Protein AF-A0A966LZ45-F1 (afdb_monomer)

Radius of gyration: 41.0 Å; Cα contacts (8 Å, |Δi|>4): 107; chains: 1; bounding box: 123×35×70 Å

pLDDT: mean 78.93, std 15.0, range [46.25, 96.81]

Solvent-accessible surface area (backbone atoms only — not comparable to full-atom values): 9673 Å² total; per-residue (Å²): 137,83,85,81,77,86,76,71,95,85,69,81,88,76,82,82,84,75,78,81,87,71,81,76,78,74,78,76,78,77,69,86,44,72,68,60,53,51,54,51,51,53,54,49,53,57,52,49,54,55,48,66,59,48,52,63,51,52,55,49,54,53,43,53,50,49,52,52,52,50,52,51,51,51,51,52,29,50,50,50,43,16,65,77,42,84,71,52,64,75,35,98,60,48,33,50,28,24,51,50,48,37,42,76,71,66,56,43,58,68,86,74,53,45,31,82,89,77,73,41,54,53,48,74,40,56,46,97,49,50,64,61,38,107,90,47,73,64,84,81,54,92,56,54,41,80,36,50,88,81,59,79,88,133

Foldseek 3Di:
DDPDDDDDPDDDDDDDDDDDPPPPPPPPPVDPDPVVVVVVCVVVVVVVVVCVVVVVVVVVVVLVVLLVVLVVLVVVLQVVCCVVPVNDQAAPVAQVRSVVSSPVVVSDPQQVRARPVPNGGAAEDEDADDCDDPVGGDDDDRRHDYGHPPDDDD

Structure (mmCIF, N/CA/C/O backbone):
data_AF-A0A966LZ45-F1
#
_entry.id   AF-A0A966LZ45-F1
#
loop_
_atom_site.group_PDB
_atom_site.id
_atom_site.type_symbol
_atom_site.label_atom_id
_atom_site.label_alt_id
_atom_site.label_comp_id
_atom_site.label_asym_id
_atom_site.label_entity_id
_atom_site.label_seq_id
_atom_site.pdbx_PDB_ins_code
_atom_site.Cartn_x
_atom_site.Cartn_y
_atom_site.Cartn_z
_atom_site.occupancy
_atom_site.B_iso_or_equiv
_atom_site.auth_seq_id
_atom_site.auth_comp_id
_atom_site.auth_asym_id
_atom_site.auth_atom_id
_atom_site.pdbx_PDB_model_num
ATOM 1 N N . MET A 1 1 ? -86.618 -15.787 23.132 1.00 46.88 1 MET A N 1
ATOM 2 C CA . MET A 1 1 ? -87.251 -17.037 23.599 1.00 46.88 1 MET A CA 1
ATOM 3 C C . MET A 1 1 ? -86.966 -17.172 25.087 1.00 46.88 1 MET A C 1
ATOM 5 O O . MET A 1 1 ? -85.912 -17.654 25.471 1.00 46.88 1 MET A O 1
ATOM 9 N N . ILE A 1 2 ? -87.841 -16.603 25.916 1.00 47.44 2 ILE A N 1
ATOM 10 C CA . ILE A 1 2 ? -87.742 -16.681 27.377 1.00 47.44 2 ILE A CA 1
ATOM 11 C C . ILE A 1 2 ? -88.393 -18.009 27.759 1.00 47.44 2 ILE A C 1
ATOM 13 O O . ILE A 1 2 ? -89.594 -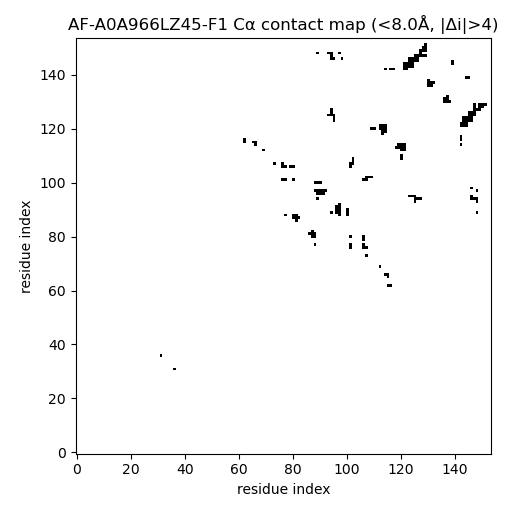18.182 27.570 1.00 47.44 2 ILE A O 1
ATOM 17 N N . LEU A 1 3 ? -87.590 -18.972 28.208 1.00 46.25 3 LEU A N 1
ATOM 18 C CA . LEU A 1 3 ? -88.094 -20.248 28.711 1.00 46.25 3 LEU A CA 1
ATOM 19 C C . LEU A 1 3 ? -88.717 -20.014 30.092 1.00 46.25 3 LEU A C 1
ATOM 21 O O . LEU A 1 3 ? -88.024 -20.034 31.107 1.00 46.25 3 LEU A O 1
ATOM 25 N N . LEU A 1 4 ? -90.028 -19.777 30.128 1.00 46.88 4 LEU A N 1
ATOM 26 C CA . LEU A 1 4 ? -90.808 -19.836 31.362 1.00 46.88 4 LEU A CA 1
ATOM 27 C C . LEU A 1 4 ? -91.062 -21.307 31.698 1.00 46.88 4 LEU A C 1
ATOM 29 O O . LEU A 1 4 ? -91.920 -21.958 31.107 1.00 46.88 4 LEU A O 1
ATOM 33 N N . LYS A 1 5 ? -90.289 -21.841 32.644 1.00 53.47 5 LYS A N 1
ATOM 34 C CA . LYS A 1 5 ? -90.571 -23.140 33.257 1.00 53.47 5 LYS A CA 1
ATOM 35 C C . LYS A 1 5 ? -91.573 -22.903 34.392 1.00 53.47 5 LYS A C 1
ATOM 37 O O . LYS A 1 5 ? -91.244 -22.234 35.368 1.00 53.47 5 LYS A O 1
ATOM 42 N N . VAL A 1 6 ? -92.800 -23.401 34.235 1.00 55.41 6 VAL A N 1
ATOM 43 C CA . VAL A 1 6 ? -93.862 -23.329 35.254 1.00 55.41 6 VAL A CA 1
ATOM 44 C C . VAL A 1 6 ? -93.475 -24.237 36.427 1.00 55.41 6 VAL A C 1
ATOM 46 O O . VAL A 1 6 ? -93.267 -25.434 36.238 1.00 55.41 6 VAL A O 1
ATOM 49 N N . GLY A 1 7 ? -93.316 -23.655 37.61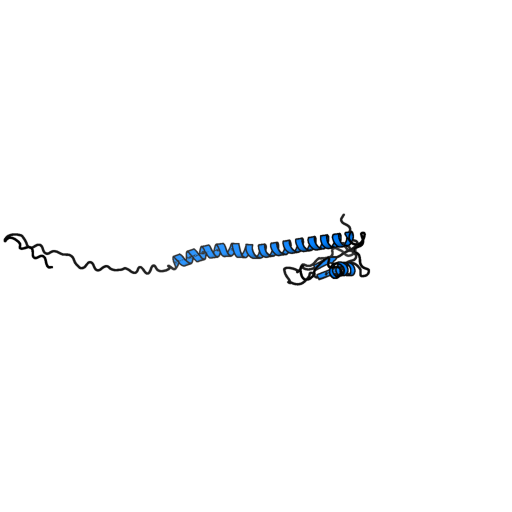9 1.00 50.12 7 GLY A N 1
ATOM 50 C CA . GLY A 1 7 ? -92.950 -24.358 38.852 1.00 50.12 7 GLY A CA 1
ATOM 51 C C . GLY A 1 7 ? -94.173 -24.775 39.672 1.00 50.12 7 GLY A C 1
ATOM 52 O O . GLY A 1 7 ? -95.126 -24.009 39.802 1.00 50.12 7 GLY A O 1
ATOM 53 N N . ALA A 1 8 ? -94.134 -25.990 40.221 1.00 57.38 8 ALA A N 1
ATOM 54 C CA . ALA A 1 8 ? -95.142 -26.538 41.126 1.00 57.38 8 ALA A CA 1
ATOM 55 C C . ALA A 1 8 ? -95.237 -25.742 42.452 1.00 57.38 8 ALA A C 1
ATOM 57 O O . ALA A 1 8 ? -94.218 -25.236 42.935 1.00 57.38 8 ALA A O 1
ATOM 58 N N . PRO A 1 9 ? -96.432 -25.649 43.068 1.00 55.88 9 PRO A N 1
ATOM 59 C CA . PRO A 1 9 ? -96.636 -24.910 44.312 1.00 55.88 9 PRO A CA 1
ATOM 60 C C . PRO A 1 9 ? -95.969 -25.636 45.490 1.00 55.88 9 PRO A C 1
ATOM 62 O O . PRO A 1 9 ? -96.392 -26.723 45.874 1.00 55.88 9 PRO A O 1
ATOM 65 N N . GLY A 1 10 ? -94.913 -25.036 46.053 1.00 59.72 10 GLY A N 1
ATOM 66 C CA . GLY A 1 10 ? -94.237 -25.527 47.264 1.00 59.72 10 GLY A CA 1
ATOM 67 C C . GLY A 1 10 ? -92.703 -25.545 47.229 1.00 59.72 10 GLY A C 1
ATOM 68 O O . GLY A 1 10 ? -92.088 -25.845 48.248 1.00 59.72 10 GLY A O 1
ATOM 69 N N . ALA A 1 11 ? -92.059 -25.212 46.107 1.00 52.03 11 ALA A N 1
ATOM 70 C CA . ALA A 1 11 ? -90.598 -25.154 46.033 1.00 52.03 11 ALA A CA 1
ATOM 71 C C . ALA A 1 11 ? -90.070 -23.739 46.329 1.00 52.03 11 ALA A C 1
ATOM 73 O O . ALA A 1 11 ? -90.487 -22.761 45.708 1.00 52.03 11 ALA A O 1
ATOM 74 N N . LEU A 1 12 ? -89.145 -23.655 47.288 1.00 47.66 12 LEU A N 1
ATOM 75 C CA . LEU A 1 12 ? -88.439 -22.448 47.716 1.00 47.66 12 LEU A CA 1
ATOM 76 C C . LEU A 1 12 ? -87.898 -21.653 46.515 1.00 47.66 12 LEU A C 1
ATOM 78 O O . LEU A 1 12 ? -87.205 -22.188 45.651 1.00 47.66 12 LEU A O 1
ATOM 82 N N . THR A 1 13 ? -88.194 -20.355 46.490 1.00 56.19 13 THR A N 1
ATOM 83 C CA . THR A 1 13 ? -87.654 -19.384 45.534 1.00 56.19 13 THR A CA 1
ATOM 84 C C . THR A 1 13 ? -86.125 -19.354 45.603 1.00 56.19 13 THR A C 1
ATOM 86 O O . THR A 1 13 ? -85.563 -18.799 46.547 1.00 56.19 13 THR A O 1
ATOM 89 N N . GLN A 1 14 ? -85.435 -19.906 44.601 1.00 58.53 14 GLN A N 1
ATOM 90 C CA . GLN A 1 14 ? -84.004 -19.661 44.411 1.00 58.53 14 GLN A CA 1
ATOM 91 C C . GLN A 1 14 ? -83.802 -18.423 43.535 1.00 58.53 14 GLN A C 1
ATOM 93 O O . GLN A 1 14 ? -84.020 -18.443 42.324 1.00 58.53 14 GLN A O 1
ATOM 98 N N . VAL A 1 15 ? -83.369 -17.335 44.172 1.00 61.00 15 VAL A N 1
ATOM 99 C CA . VAL A 1 15 ? -82.787 -16.168 43.503 1.00 61.00 15 VAL A CA 1
ATOM 100 C C . VAL A 1 15 ? -81.489 -16.632 42.842 1.00 61.00 15 VAL A C 1
ATOM 102 O O . VAL A 1 15 ? -80.570 -17.045 43.541 1.00 61.00 15 VAL A O 1
ATOM 105 N N . LEU A 1 16 ? -81.407 -16.597 41.512 1.00 56.53 16 LEU A N 1
ATOM 106 C CA . LEU A 1 16 ? -80.163 -16.883 40.794 1.00 56.53 16 LEU A CA 1
ATOM 107 C C . LEU A 1 16 ? -79.271 -15.632 40.821 1.00 56.53 16 LEU A C 1
ATOM 109 O O . LEU A 1 16 ? -79.649 -14.623 40.220 1.00 56.53 16 LEU A O 1
ATOM 113 N N . PRO A 1 17 ? -78.086 -15.654 41.459 1.00 66.62 17 PRO A N 1
ATOM 114 C CA . PRO A 1 17 ? -77.116 -14.596 41.291 1.00 66.62 17 PRO A CA 1
ATOM 115 C C . PRO A 1 17 ? -76.191 -14.985 40.140 1.00 66.62 17 PRO A C 1
ATOM 117 O O . PRO A 1 17 ? -75.512 -15.998 40.211 1.00 66.62 17 PRO A O 1
ATOM 120 N N . THR A 1 18 ? -76.079 -14.150 39.118 1.00 60.00 18 THR A N 1
ATOM 121 C CA . THR A 1 18 ? -74.777 -13.934 38.477 1.00 60.00 18 THR A CA 1
ATOM 122 C C . THR A 1 18 ? -74.779 -12.535 37.905 1.00 60.00 18 THR A C 1
ATOM 124 O O . THR A 1 18 ? -75.275 -12.272 36.809 1.00 60.00 18 THR A O 1
ATOM 127 N N . SER A 1 19 ? -74.233 -11.641 38.720 1.00 61.12 19 SER A N 1
ATOM 128 C CA . SER A 1 19 ? -73.606 -10.400 38.307 1.00 61.12 19 SER A CA 1
ATOM 129 C C . SER A 1 19 ? -72.883 -10.551 36.963 1.00 61.12 19 SER A C 1
ATOM 131 O O . SER A 1 19 ? -72.275 -11.571 36.639 1.00 61.12 19 SER A O 1
ATOM 133 N N . GLN A 1 20 ? -73.001 -9.497 36.168 1.00 61.41 20 GLN A N 1
ATOM 134 C CA . GLN A 1 20 ? -72.494 -9.352 34.814 1.00 61.41 20 GLN A CA 1
ATOM 135 C C . GLN A 1 20 ? -71.056 -9.879 34.668 1.00 61.41 20 GLN A C 1
ATOM 137 O O . GLN A 1 20 ? -70.122 -9.328 35.252 1.00 61.41 20 GLN A O 1
ATOM 142 N N . ARG A 1 21 ? -70.851 -10.888 33.811 1.00 62.91 21 ARG A N 1
ATOM 143 C CA . ARG A 1 21 ? -69.529 -11.170 33.232 1.00 62.91 21 ARG A CA 1
ATOM 144 C C . ARG A 1 21 ? -69.168 -10.034 32.274 1.00 62.91 21 ARG A C 1
ATOM 146 O O . ARG A 1 21 ? -69.323 -10.144 31.061 1.00 62.91 21 ARG A O 1
ATOM 153 N N . ARG A 1 22 ? -68.717 -8.911 32.827 1.00 64.44 22 ARG A N 1
ATOM 154 C CA . ARG A 1 22 ? -68.082 -7.841 32.062 1.00 64.44 22 ARG A CA 1
ATOM 155 C C . ARG A 1 22 ? -66.648 -8.278 31.796 1.00 64.44 22 ARG A C 1
ATOM 157 O O . ARG A 1 22 ? -65.818 -8.269 32.699 1.00 64.44 22 ARG A O 1
ATOM 164 N N . TRP A 1 23 ? -66.389 -8.718 30.567 1.00 51.91 23 TRP A N 1
ATOM 165 C CA . TRP A 1 23 ? -65.050 -9.018 30.074 1.00 51.91 23 TRP A CA 1
ATOM 166 C C . TRP A 1 23 ? -64.218 -7.741 30.140 1.00 51.91 23 TRP A C 1
ATOM 168 O O . TRP A 1 23 ? -64.301 -6.874 29.272 1.00 51.91 23 TRP A O 1
ATOM 178 N N . TYR A 1 24 ? -63.453 -7.591 31.216 1.00 58.81 24 TYR A N 1
ATOM 179 C CA . TYR A 1 24 ? -62.403 -6.597 31.266 1.00 58.81 24 TYR A CA 1
ATOM 180 C C . TYR A 1 24 ? -61.314 -7.093 30.317 1.00 58.81 24 TYR A C 1
ATOM 182 O O . TYR A 1 24 ? -60.522 -7.965 30.668 1.00 58.81 24 TYR A O 1
ATOM 190 N N . SER A 1 25 ? -61.310 -6.585 29.085 1.00 65.12 25 SER A N 1
ATOM 191 C CA . SER A 1 25 ? -60.100 -6.599 28.272 1.00 65.12 25 SER A CA 1
ATOM 192 C C . SER A 1 25 ? -59.105 -5.705 29.000 1.00 65.12 25 SER A C 1
ATOM 194 O O . SER A 1 25 ? -59.085 -4.494 28.780 1.00 65.12 25 SER A O 1
ATOM 196 N N . SER A 1 26 ? -58.328 -6.273 29.928 1.00 63.66 26 SER A N 1
ATOM 197 C CA . SER A 1 26 ? -57.139 -5.598 30.421 1.00 63.66 26 SER A CA 1
ATOM 198 C C . SER A 1 26 ? -56.213 -5.494 29.226 1.00 63.66 26 SER A C 1
ATOM 200 O O . SER A 1 26 ? -55.531 -6.443 28.856 1.00 63.66 26 SER A O 1
ATOM 202 N N . SER A 1 27 ? -56.217 -4.344 28.575 1.00 65.38 27 SER A N 1
ATOM 203 C CA . SER A 1 27 ? -55.096 -3.951 27.747 1.00 65.38 27 SER A CA 1
ATOM 204 C C . SER A 1 27 ? -53.921 -3.832 28.714 1.00 65.38 27 SER A C 1
ATOM 206 O O . SER A 1 27 ? -53.741 -2.786 29.333 1.00 65.38 27 SER A O 1
ATOM 208 N N . GLN A 1 28 ? -53.182 -4.923 28.953 1.00 64.81 28 GLN A N 1
ATOM 209 C CA . GLN A 1 28 ? -51.889 -4.841 29.617 1.00 64.81 28 GLN A CA 1
ATOM 210 C C . GLN A 1 28 ? -51.008 -3.984 28.709 1.00 64.81 28 GLN A C 1
ATOM 212 O O . GLN A 1 28 ? -50.348 -4.488 27.802 1.00 64.81 28 GLN A O 1
ATOM 217 N N . SER A 1 29 ? -50.981 -2.680 28.958 1.00 66.38 29 SER A N 1
ATOM 218 C CA . SER A 1 29 ? -49.849 -1.836 28.615 1.00 66.38 29 SER A CA 1
ATOM 219 C C . SER A 1 29 ? -48.681 -2.333 29.464 1.00 66.38 29 SER A C 1
ATOM 221 O O . SER A 1 29 ? -48.404 -1.834 30.552 1.00 66.38 29 SER A O 1
ATOM 223 N N . LYS A 1 30 ? -48.050 -3.413 28.987 1.00 69.00 30 LYS A N 1
ATOM 224 C CA . LYS A 1 30 ? -46.785 -3.924 29.504 1.00 69.00 30 LYS A CA 1
ATOM 225 C C . LYS A 1 30 ? -45.754 -2.835 29.238 1.00 69.00 30 LYS A C 1
ATOM 227 O O . LYS A 1 30 ? -45.299 -2.659 28.113 1.00 69.00 30 LYS A O 1
ATOM 232 N N . GLY A 1 31 ? -45.518 -2.022 30.260 1.00 68.38 31 GLY A N 1
ATOM 233 C CA . GLY A 1 31 ? -44.580 -0.918 30.207 1.00 68.38 31 GLY A CA 1
ATOM 234 C C . GLY A 1 31 ? -43.158 -1.443 30.078 1.00 68.38 31 GLY A C 1
ATOM 235 O O . GLY A 1 31 ? -42.750 -2.317 30.836 1.00 68.38 31 GLY A O 1
ATOM 236 N N . PHE A 1 32 ? -42.435 -0.861 29.127 1.00 75.25 32 PHE A N 1
ATOM 237 C CA . PHE A 1 32 ? -40.984 -0.883 28.994 1.00 75.25 32 PHE A CA 1
ATOM 238 C C . PHE A 1 32 ? -40.393 -0.378 30.320 1.00 75.25 32 PHE A C 1
ATOM 240 O O . PHE A 1 32 ? -40.391 0.825 30.593 1.00 75.25 32 PHE A O 1
ATOM 247 N N . THR A 1 33 ? -40.032 -1.283 31.227 1.00 89.62 33 THR A N 1
ATOM 248 C CA . THR A 1 33 ? -39.608 -0.858 32.567 1.00 89.62 33 THR A CA 1
ATOM 249 C C . THR A 1 33 ? -38.205 -0.261 32.515 1.00 89.62 33 THR A C 1
ATOM 251 O O . THR A 1 33 ? -37.345 -0.718 31.772 1.00 89.62 33 THR A O 1
ATOM 254 N N . ILE A 1 34 ? -37.934 0.756 33.335 1.00 90.06 34 ILE A N 1
ATOM 255 C CA . ILE A 1 34 ? -36.603 1.389 33.402 1.00 90.06 34 ILE A CA 1
ATOM 256 C C . ILE A 1 34 ? -35.523 0.349 33.736 1.00 90.06 34 ILE A C 1
ATOM 258 O O . ILE A 1 34 ? -34.439 0.387 33.165 1.00 90.06 34 ILE A O 1
ATOM 262 N N . ILE A 1 35 ? -35.835 -0.625 34.597 1.00 90.94 35 ILE A N 1
ATOM 263 C CA . ILE A 1 35 ? -34.924 -1.732 34.915 1.00 90.94 35 ILE A CA 1
ATOM 264 C C . ILE A 1 35 ? -34.613 -2.615 33.694 1.00 90.94 35 ILE A C 1
ATOM 266 O O . ILE A 1 35 ? -33.474 -3.043 33.526 1.00 90.94 35 ILE A O 1
ATOM 270 N N . GLU A 1 36 ? -35.588 -2.833 32.811 1.00 91.25 36 GLU A N 1
ATOM 271 C CA . GLU A 1 36 ? -35.420 -3.584 31.564 1.00 91.25 36 GLU A CA 1
ATOM 272 C C . GLU A 1 36 ? -34.485 -2.840 30.603 1.00 91.25 36 GLU A C 1
ATOM 274 O O . GLU A 1 36 ? -33.558 -3.433 30.057 1.00 91.25 36 GLU A O 1
ATOM 279 N N . VAL A 1 37 ? -34.628 -1.516 30.490 1.00 93.06 37 VAL A N 1
ATOM 280 C CA . VAL A 1 37 ? -33.731 -0.689 29.665 1.00 93.06 37 VAL A CA 1
ATOM 281 C C . VAL A 1 37 ? -32.316 -0.628 30.240 1.00 93.06 37 VAL A C 1
ATOM 283 O O . VAL A 1 37 ? -31.344 -0.731 29.494 1.00 93.06 37 VAL A O 1
ATOM 286 N N . VAL A 1 38 ? -32.171 -0.497 31.561 1.00 94.25 38 VAL A N 1
ATOM 287 C CA . VAL A 1 38 ? -30.856 -0.403 32.215 1.00 94.25 38 VAL A CA 1
ATOM 288 C C . VAL A 1 38 ? -30.055 -1.697 32.047 1.00 94.25 38 VAL A C 1
ATOM 290 O O . VAL A 1 38 ? -28.857 -1.633 31.779 1.00 94.25 38 VAL A O 1
ATOM 293 N N . LEU A 1 39 ? -30.700 -2.865 32.124 1.00 93.62 39 LEU A N 1
ATOM 294 C CA . LEU A 1 39 ? -30.033 -4.147 31.871 1.00 93.62 39 LEU A CA 1
ATOM 295 C C . LEU A 1 39 ? -29.554 -4.278 30.419 1.00 93.62 39 LEU A C 1
ATOM 297 O O . LEU A 1 39 ? -28.439 -4.743 30.179 1.00 93.62 39 LEU A O 1
ATOM 301 N N . VAL A 1 40 ? -30.354 -3.822 29.451 1.00 94.44 40 VAL A N 1
ATOM 302 C CA . VAL A 1 40 ? -29.967 -3.837 28.032 1.00 94.44 40 VAL A CA 1
ATOM 303 C C . VAL A 1 40 ? -28.786 -2.903 27.783 1.00 94.44 40 VAL A C 1
ATOM 305 O O . VAL A 1 40 ? -27.824 -3.296 27.127 1.00 94.44 40 VAL A O 1
ATOM 308 N N . LEU A 1 41 ? -28.814 -1.695 28.347 1.00 95.12 41 LEU A N 1
ATOM 309 C CA . LEU A 1 41 ? -27.718 -0.737 28.208 1.00 95.12 41 LEU A CA 1
ATOM 310 C C . LEU A 1 41 ? -26.434 -1.216 28.895 1.00 95.12 41 LEU A C 1
ATOM 312 O O . LEU A 1 41 ? -25.349 -0.967 28.373 1.00 95.12 41 LEU A O 1
ATOM 316 N N . ALA A 1 42 ? -26.536 -1.947 30.008 1.00 95.19 42 ALA A N 1
ATOM 317 C CA . ALA A 1 42 ? -25.375 -2.520 30.685 1.00 95.19 42 ALA A CA 1
ATOM 318 C C . ALA A 1 42 ? -24.647 -3.553 29.806 1.00 95.19 42 ALA A C 1
ATOM 320 O O . ALA A 1 42 ? -23.429 -3.474 29.634 1.00 95.19 42 ALA A O 1
ATOM 321 N N . ILE A 1 43 ? -25.384 -4.490 29.199 1.00 96.56 43 ILE A N 1
ATOM 322 C CA . ILE A 1 43 ? -24.796 -5.510 28.314 1.00 96.56 43 ILE A CA 1
ATOM 323 C C . ILE A 1 43 ? -24.344 -4.881 26.989 1.00 96.56 43 ILE A C 1
ATOM 325 O O . ILE A 1 43 ? -23.249 -5.179 26.508 1.00 96.56 43 ILE A O 1
ATOM 329 N N . ALA A 1 44 ? -25.138 -3.971 26.418 1.00 96.81 44 ALA A N 1
ATOM 330 C CA . ALA A 1 44 ? -24.773 -3.255 25.198 1.00 96.81 44 ALA A CA 1
ATOM 331 C C . ALA A 1 44 ? -23.489 -2.431 25.388 1.00 96.81 44 ALA A C 1
ATOM 333 O O . ALA A 1 44 ? -22.605 -2.482 24.538 1.00 96.81 44 ALA A O 1
ATOM 334 N N . GLY A 1 45 ? -23.336 -1.743 26.525 1.00 95.69 45 GLY A N 1
ATOM 335 C CA . GLY A 1 45 ? -22.123 -0.995 26.863 1.00 95.69 45 GLY A CA 1
ATOM 336 C C . GLY A 1 45 ? -20.874 -1.876 26.941 1.00 95.69 45 GLY A C 1
ATOM 337 O O . GLY A 1 45 ? -19.822 -1.497 26.426 1.00 95.69 45 GLY A O 1
ATOM 338 N N . LEU A 1 46 ? -20.997 -3.082 27.508 1.00 94.88 46 LEU A N 1
ATOM 339 C CA . LEU A 1 46 ? -19.893 -4.044 27.573 1.00 94.88 46 LEU A CA 1
ATOM 340 C C . LEU A 1 46 ? -19.477 -4.543 26.178 1.00 94.88 46 LEU A C 1
ATOM 342 O O . LEU A 1 46 ? -18.286 -4.623 25.878 1.00 94.88 46 LEU A O 1
ATOM 346 N N . ILE A 1 47 ? -20.446 -4.846 25.309 1.00 96.19 47 ILE A N 1
ATOM 347 C CA . ILE A 1 47 ? -20.179 -5.299 23.935 1.00 96.19 47 ILE A CA 1
ATOM 348 C C . ILE A 1 47 ? -19.570 -4.167 23.100 1.00 96.19 47 ILE A C 1
ATOM 350 O O . ILE A 1 47 ? -18.592 -4.389 22.382 1.00 96.19 47 ILE A O 1
ATOM 354 N N . PHE A 1 48 ? -20.098 -2.944 23.214 1.00 95.56 48 PHE A N 1
ATOM 355 C CA . PHE A 1 48 ? -19.568 -1.788 22.494 1.00 95.56 48 PHE A CA 1
ATOM 356 C C . PHE A 1 48 ? -18.097 -1.521 22.826 1.00 95.56 48 PHE A C 1
ATOM 358 O O . PHE A 1 48 ? -17.334 -1.190 21.919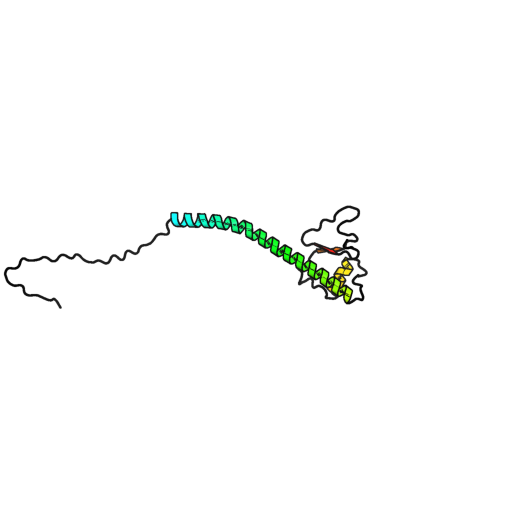 1.00 95.56 48 PHE A O 1
ATOM 365 N N . LEU A 1 49 ? -17.663 -1.748 24.072 1.00 92.50 49 LEU A N 1
ATOM 366 C CA . LEU A 1 49 ? -16.251 -1.633 24.451 1.00 92.50 49 LEU A CA 1
ATOM 367 C C . LEU A 1 49 ? -15.362 -2.574 23.626 1.00 92.50 49 LEU A C 1
ATOM 369 O O . LEU A 1 49 ? -14.366 -2.133 23.053 1.00 92.50 49 LEU A O 1
ATOM 373 N N . MET A 1 50 ? -15.721 -3.856 23.522 1.00 93.56 50 MET A N 1
ATOM 374 C CA . MET A 1 50 ? -14.925 -4.826 22.757 1.00 93.56 50 MET A CA 1
ATOM 375 C C . MET A 1 50 ? -14.901 -4.495 21.261 1.00 93.56 50 MET A C 1
ATOM 377 O O . MET A 1 50 ? -13.848 -4.559 20.624 1.00 93.56 50 MET A O 1
ATOM 381 N N . VAL A 1 51 ? -16.045 -4.098 20.702 1.00 94.44 51 VAL A N 1
ATOM 382 C CA . VAL A 1 51 ? -16.176 -3.757 19.279 1.00 94.44 51 VAL A CA 1
ATOM 383 C C . VAL A 1 51 ? -15.343 -2.523 18.924 1.00 94.44 51 VAL A C 1
ATOM 385 O O . VAL A 1 51 ? -14.627 -2.541 17.923 1.00 94.44 51 VAL A O 1
ATOM 388 N N . PHE A 1 52 ? -15.361 -1.475 19.750 1.00 91.50 52 PHE A N 1
ATOM 389 C CA . PHE A 1 52 ? -14.588 -0.260 19.477 1.00 91.50 52 PHE A CA 1
ATOM 390 C C . PHE A 1 52 ? -13.075 -0.452 19.568 1.00 91.50 52 PHE A C 1
ATOM 392 O O . PHE A 1 52 ? -12.342 0.287 18.917 1.00 91.50 52 PHE A O 1
ATOM 399 N N . ILE A 1 53 ? -12.594 -1.450 20.310 1.00 91.06 53 ILE A N 1
ATOM 400 C CA . ILE A 1 53 ? -11.171 -1.812 20.318 1.00 91.06 53 ILE A CA 1
ATOM 401 C C . ILE A 1 53 ? -10.826 -2.663 19.086 1.00 91.06 53 ILE A C 1
ATOM 403 O O . ILE A 1 53 ? -9.803 -2.438 18.437 1.00 91.06 53 ILE A O 1
ATOM 407 N N . ALA A 1 54 ? -11.683 -3.624 18.734 1.00 88.75 54 ALA A N 1
ATOM 408 C CA . ALA A 1 54 ? -11.406 -4.593 17.675 1.00 88.75 54 ALA A CA 1
ATOM 409 C C . ALA A 1 54 ? -11.527 -4.016 16.251 1.00 88.75 54 ALA A C 1
ATOM 411 O O . ALA A 1 54 ? -10.681 -4.296 15.399 1.00 88.75 54 ALA A O 1
ATOM 412 N N . LEU A 1 55 ? -12.544 -3.192 15.973 1.00 89.06 55 LEU A N 1
ATOM 413 C CA . LEU A 1 55 ? -12.776 -2.623 14.638 1.00 89.06 55 LEU A CA 1
ATOM 414 C C . LEU A 1 55 ? -11.607 -1.781 14.089 1.00 89.06 55 LEU A C 1
ATOM 416 O O . LEU A 1 55 ? -11.191 -2.036 12.955 1.00 89.06 55 LEU A O 1
ATOM 420 N N . PRO A 1 56 ? -11.027 -0.811 14.827 1.00 86.94 56 PRO A N 1
ATOM 421 C CA . PRO A 1 56 ? -9.912 -0.025 14.300 1.00 86.94 56 PRO A CA 1
ATOM 422 C C . PRO A 1 56 ? -8.657 -0.877 14.070 1.00 86.94 56 PRO A C 1
ATOM 424 O O . PRO A 1 56 ? -7.892 -0.597 13.144 1.00 86.94 56 PRO A O 1
ATOM 427 N N . ALA A 1 57 ? -8.446 -1.927 14.874 1.00 88.50 57 ALA A N 1
ATOM 428 C CA . ALA A 1 57 ? -7.341 -2.863 14.687 1.00 88.50 57 ALA A CA 1
ATOM 429 C C . ALA A 1 57 ? -7.511 -3.684 13.397 1.00 88.50 57 ALA A C 1
ATOM 431 O O . ALA A 1 57 ? -6.577 -3.786 12.602 1.00 88.50 57 ALA A O 1
ATOM 432 N N . LEU A 1 58 ? -8.719 -4.190 13.132 1.00 87.38 58 LEU A N 1
ATOM 433 C CA . LEU A 1 58 ? -9.014 -4.928 11.903 1.00 87.38 58 LEU A CA 1
ATOM 434 C C . LEU A 1 58 ? -8.813 -4.067 10.650 1.00 87.38 58 LEU A C 1
ATOM 436 O O . LEU A 1 58 ? -8.202 -4.519 9.682 1.00 87.38 58 LEU A O 1
ATOM 440 N N . GLN A 1 59 ? -9.266 -2.812 10.682 1.00 90.44 59 GLN A N 1
ATOM 441 C CA . GLN A 1 59 ? -9.078 -1.889 9.563 1.00 90.44 59 GLN A CA 1
ATOM 442 C C . GLN A 1 59 ? -7.592 -1.656 9.253 1.00 90.44 59 GLN A C 1
ATOM 444 O O . GLN A 1 59 ? -7.223 -1.581 8.086 1.00 90.44 59 GLN A O 1
ATOM 449 N N . ARG A 1 60 ? -6.722 -1.558 10.270 1.00 90.75 60 ARG A N 1
ATOM 450 C CA . ARG A 1 60 ? -5.264 -1.444 10.066 1.00 90.75 60 ARG A CA 1
ATOM 451 C C . ARG A 1 60 ? -4.701 -2.696 9.399 1.00 90.75 60 ARG A C 1
ATOM 453 O O . ARG A 1 60 ? -4.037 -2.582 8.374 1.00 90.75 60 ARG A O 1
ATOM 460 N N . ASN A 1 61 ? -5.059 -3.870 9.915 1.00 91.75 61 ASN A N 1
ATOM 461 C CA . ASN A 1 61 ? -4.576 -5.147 9.392 1.00 91.75 61 ASN A CA 1
ATOM 462 C C . ASN A 1 61 ? -4.965 -5.366 7.922 1.00 91.75 61 ASN A C 1
ATOM 464 O O . ASN A 1 61 ? -4.150 -5.855 7.145 1.00 91.75 61 ASN A O 1
ATOM 468 N N . GLN A 1 62 ? -6.181 -4.977 7.523 1.00 93.12 62 GLN A N 1
ATOM 469 C CA . GLN A 1 62 ? -6.615 -5.055 6.124 1.00 93.12 62 GLN A CA 1
ATOM 470 C C . GLN A 1 62 ? -5.788 -4.143 5.213 1.00 93.12 62 GLN A C 1
ATOM 472 O O . GLN A 1 62 ? -5.331 -4.585 4.160 1.00 93.12 62 GLN A O 1
ATOM 477 N N . ARG A 1 63 ? -5.542 -2.894 5.633 1.00 93.38 63 ARG A N 1
ATOM 478 C CA . ARG A 1 63 ? -4.715 -1.953 4.861 1.00 93.38 63 ARG A CA 1
ATOM 479 C C . ARG A 1 63 ? -3.280 -2.447 4.716 1.00 93.38 63 ARG A C 1
ATOM 481 O O . ARG A 1 63 ? -2.721 -2.378 3.628 1.00 93.38 63 ARG A O 1
ATOM 488 N N . ASP A 1 64 ? -2.690 -2.971 5.784 1.00 92.31 64 ASP A N 1
ATOM 489 C CA . ASP A 1 64 ? -1.313 -3.466 5.743 1.00 92.31 64 ASP A CA 1
ATOM 490 C C . ASP A 1 64 ? -1.187 -4.748 4.910 1.00 92.31 64 ASP A C 1
ATOM 492 O O . ASP A 1 64 ? -0.199 -4.921 4.196 1.00 92.31 64 ASP 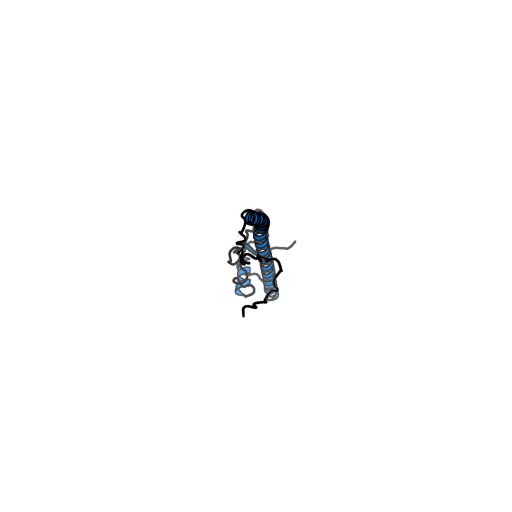A O 1
ATOM 496 N N . ALA A 1 65 ? -2.196 -5.624 4.938 1.00 93.31 65 ALA A N 1
ATOM 497 C CA . ALA A 1 65 ? -2.264 -6.777 4.043 1.00 93.31 65 ALA A CA 1
ATOM 498 C C . ALA A 1 65 ? -2.362 -6.345 2.571 1.00 93.31 65 ALA A C 1
ATOM 500 O O . ALA A 1 65 ? -1.632 -6.871 1.733 1.00 93.31 65 ALA A O 1
ATOM 501 N N . GLN A 1 66 ? -3.201 -5.351 2.263 1.00 93.38 66 GLN A N 1
ATOM 502 C CA . GLN A 1 66 ? -3.308 -4.799 0.913 1.00 93.38 66 GLN A CA 1
ATOM 503 C C . GLN A 1 66 ? -1.977 -4.200 0.441 1.00 93.38 66 GLN A C 1
ATOM 505 O O . GLN A 1 66 ? -1.496 -4.578 -0.621 1.00 93.38 66 GLN A O 1
ATOM 510 N N . ARG A 1 67 ? -1.309 -3.378 1.262 1.00 91.62 67 ARG A N 1
ATOM 511 C CA . ARG A 1 67 ? 0.017 -2.820 0.933 1.00 91.62 67 ARG A CA 1
ATOM 512 C C . ARG A 1 67 ? 1.049 -3.901 0.623 1.00 91.62 67 ARG A C 1
ATOM 514 O O . ARG A 1 67 ? 1.812 -3.765 -0.327 1.00 91.62 67 ARG A O 1
ATOM 521 N N . LYS A 1 68 ? 1.080 -4.987 1.404 1.00 90.88 68 LYS A N 1
ATOM 522 C CA . LYS A 1 68 ? 1.988 -6.122 1.154 1.00 90.88 68 LYS A CA 1
ATOM 523 C C . LYS A 1 68 ? 1.703 -6.794 -0.188 1.00 90.88 68 LYS A C 1
ATOM 525 O O . LYS A 1 68 ? 2.642 -7.102 -0.919 1.00 90.88 68 LYS A O 1
ATOM 530 N N . ASN A 1 69 ? 0.428 -6.991 -0.517 1.00 93.06 69 ASN A N 1
ATOM 531 C CA . ASN A 1 69 ? 0.022 -7.564 -1.798 1.00 93.06 69 ASN A CA 1
ATOM 532 C C . ASN A 1 69 ? 0.395 -6.643 -2.969 1.00 93.06 69 ASN A C 1
ATOM 534 O O . ASN A 1 69 ? 0.922 -7.127 -3.970 1.00 93.06 69 ASN A O 1
ATOM 538 N N . ASP A 1 70 ? 0.211 -5.329 -2.820 1.00 92.38 70 ASP A N 1
ATOM 539 C CA . ASP A 1 70 ? 0.609 -4.335 -3.823 1.00 92.38 70 ASP A CA 1
ATOM 540 C C . ASP A 1 70 ? 2.129 -4.365 -4.064 1.00 92.38 70 ASP A C 1
ATOM 542 O O . ASP A 1 70 ? 2.580 -4.379 -5.209 1.00 92.38 70 ASP A O 1
ATOM 546 N N . MET A 1 71 ? 2.939 -4.457 -2.999 1.00 88.38 71 MET A N 1
ATOM 547 C CA . MET A 1 71 ? 4.398 -4.575 -3.136 1.00 88.38 71 MET A CA 1
ATOM 548 C C . MET A 1 71 ? 4.813 -5.866 -3.848 1.00 88.38 71 MET A C 1
ATOM 550 O O . MET A 1 71 ? 5.706 -5.845 -4.696 1.00 88.38 71 MET A O 1
ATOM 554 N N . ALA A 1 72 ? 4.152 -6.988 -3.551 1.00 91.50 72 ALA A N 1
ATOM 555 C CA . ALA A 1 72 ? 4.394 -8.245 -4.254 1.00 91.50 72 ALA A CA 1
ATOM 556 C C . ALA A 1 72 ? 4.028 -8.137 -5.746 1.00 91.50 72 ALA A C 1
ATOM 558 O O . ALA A 1 72 ? 4.750 -8.642 -6.607 1.00 91.50 72 ALA A O 1
ATOM 559 N N . ALA A 1 73 ? 2.943 -7.431 -6.076 1.00 91.62 73 ALA A N 1
ATOM 560 C CA . ALA A 1 73 ? 2.565 -7.163 -7.459 1.00 91.62 73 ALA A CA 1
ATOM 561 C C . ALA A 1 73 ? 3.603 -6.293 -8.189 1.00 91.62 73 ALA A C 1
ATOM 563 O O . ALA A 1 73 ? 3.926 -6.581 -9.345 1.00 91.62 73 ALA A O 1
ATOM 564 N N . PHE A 1 74 ? 4.182 -5.287 -7.522 1.00 88.88 74 PHE A N 1
ATOM 565 C CA . PHE A 1 74 ? 5.275 -4.488 -8.083 1.00 88.88 74 PHE A CA 1
ATOM 566 C C . PHE A 1 74 ? 6.539 -5.311 -8.346 1.00 88.88 74 PHE A C 1
ATOM 568 O O . PHE A 1 74 ? 7.134 -5.166 -9.416 1.00 88.88 74 PHE A O 1
ATOM 575 N N . LEU A 1 75 ? 6.919 -6.209 -7.432 1.00 88.12 75 LEU A N 1
ATOM 576 C CA . LEU A 1 75 ? 8.047 -7.121 -7.644 1.00 88.12 75 LEU A CA 1
ATOM 577 C C . LEU A 1 75 ? 7.810 -8.017 -8.868 1.00 88.12 75 LEU A C 1
ATOM 579 O O . LEU A 1 75 ? 8.642 -8.065 -9.773 1.00 88.12 75 LEU A O 1
ATOM 583 N N . ASN A 1 76 ? 6.629 -8.631 -8.962 1.00 92.19 76 ASN A N 1
ATOM 584 C CA . ASN A 1 76 ? 6.249 -9.442 -10.120 1.00 92.19 76 ASN A CA 1
ATOM 585 C C . ASN A 1 76 ? 6.265 -8.622 -11.422 1.00 92.19 76 ASN A C 1
ATOM 587 O O . ASN A 1 76 ? 6.700 -9.100 -12.469 1.00 92.19 76 ASN A O 1
ATOM 591 N N . ALA A 1 77 ? 5.802 -7.371 -11.385 1.00 91.44 77 ALA A N 1
ATOM 592 C CA . ALA A 1 77 ? 5.840 -6.479 -12.539 1.00 91.44 77 ALA A CA 1
ATOM 593 C C . ALA A 1 77 ? 7.275 -6.169 -12.988 1.00 91.44 77 ALA A C 1
ATOM 595 O O . ALA A 1 77 ? 7.555 -6.165 -14.192 1.00 91.44 77 ALA A O 1
ATOM 596 N N . TYR A 1 78 ? 8.183 -5.964 -12.035 1.00 88.44 78 TYR A N 1
ATOM 597 C CA . TYR A 1 78 ? 9.604 -5.782 -12.301 1.00 88.44 78 TYR A CA 1
ATOM 598 C C . TYR A 1 78 ? 10.237 -7.034 -12.924 1.00 88.44 78 TYR A C 1
ATOM 600 O O . TYR A 1 78 ? 10.919 -6.935 -13.946 1.00 88.44 78 TYR A O 1
ATOM 608 N N . GLU A 1 79 ? 9.950 -8.221 -12.389 1.00 89.62 79 GLU A N 1
ATOM 609 C CA . GLU A 1 79 ? 10.430 -9.491 -12.945 1.00 89.62 79 GLU A CA 1
ATOM 610 C C . GLU A 1 79 ? 9.922 -9.734 -14.370 1.00 89.62 79 GLU A C 1
ATOM 612 O O . GLU A 1 79 ? 10.704 -10.088 -15.256 1.00 89.62 79 GLU A O 1
ATOM 617 N N . ARG A 1 80 ? 8.635 -9.464 -14.636 1.00 92.50 80 ARG A N 1
ATOM 618 C CA . ARG A 1 80 ? 8.065 -9.525 -15.994 1.00 92.50 80 ARG A CA 1
ATOM 619 C C . ARG A 1 80 ? 8.786 -8.581 -16.944 1.00 92.50 80 ARG A C 1
ATOM 621 O O . ARG A 1 80 ? 9.145 -8.976 -18.052 1.00 92.50 80 ARG A O 1
ATOM 628 N N . CYS A 1 81 ? 9.034 -7.347 -16.511 1.00 91.62 81 CYS A N 1
ATOM 629 C CA . CYS A 1 81 ? 9.797 -6.394 -17.303 1.00 91.62 81 CYS A CA 1
ATOM 630 C C . CYS A 1 81 ? 11.211 -6.913 -17.590 1.00 91.62 81 CYS A C 1
ATOM 632 O O . CYS A 1 81 ? 11.663 -6.841 -18.732 1.00 91.62 81 CYS A O 1
ATOM 634 N N . ARG A 1 82 ? 11.895 -7.491 -16.598 1.00 89.31 82 ARG A N 1
ATOM 635 C CA . ARG A 1 82 ? 13.235 -8.065 -16.768 1.00 89.31 82 ARG A CA 1
ATOM 636 C C . ARG A 1 82 ? 13.233 -9.234 -17.755 1.00 89.31 82 ARG A C 1
ATOM 638 O O . ARG A 1 82 ? 14.081 -9.268 -18.645 1.00 89.31 82 ARG A O 1
ATOM 645 N N . SER A 1 83 ? 12.264 -10.141 -17.644 1.00 92.06 83 SER A N 1
ATOM 646 C CA . SER A 1 83 ? 12.109 -11.294 -18.539 1.00 92.06 83 SER A CA 1
ATOM 647 C C . SER A 1 83 ? 11.852 -10.863 -19.989 1.00 92.06 83 SER A C 1
ATOM 649 O O . SER A 1 83 ? 12.554 -11.287 -20.908 1.00 92.06 83 SER A O 1
ATOM 651 N N . ASN A 1 84 ? 10.944 -9.906 -20.193 1.00 92.19 84 ASN A N 1
ATOM 652 C CA . ASN A 1 84 ? 10.571 -9.423 -21.526 1.00 92.19 84 ASN A CA 1
ATOM 653 C C . ASN A 1 84 ? 11.646 -8.557 -22.204 1.00 92.19 84 ASN A C 1
ATOM 655 O O . ASN A 1 84 ? 11.608 -8.365 -23.417 1.00 92.19 84 ASN A O 1
ATOM 659 N N . ASN A 1 85 ? 12.607 -8.022 -21.447 1.00 89.44 85 ASN A N 1
ATOM 660 C CA . ASN A 1 85 ? 13.631 -7.104 -21.951 1.00 89.44 85 ASN A CA 1
ATOM 661 C C . ASN A 1 85 ? 15.050 -7.691 -21.860 1.00 89.44 85 ASN A C 1
ATOM 663 O O . ASN A 1 85 ? 16.008 -6.976 -21.567 1.00 89.44 85 ASN A O 1
ATOM 667 N N . LYS A 1 86 ? 15.202 -8.999 -22.118 1.00 87.94 86 LYS A N 1
ATOM 668 C CA . LYS A 1 86 ? 16.507 -9.694 -22.169 1.00 87.94 86 LYS A CA 1
ATOM 669 C C . LYS A 1 86 ? 17.344 -9.515 -20.893 1.00 87.94 86 LYS A C 1
ATOM 671 O O . LYS A 1 86 ? 18.559 -9.358 -20.952 1.00 87.94 86 LYS A O 1
ATOM 676 N N . GLY A 1 87 ? 16.692 -9.504 -19.734 1.00 82.50 87 GLY A N 1
ATOM 677 C CA . GLY A 1 87 ? 17.358 -9.343 -18.444 1.00 82.50 87 GLY A CA 1
ATOM 678 C C . GLY A 1 87 ? 17.553 -7.894 -17.995 1.00 82.50 87 GLY A C 1
ATOM 679 O O . GLY A 1 87 ? 18.053 -7.692 -16.888 1.00 82.50 87 GLY A O 1
ATOM 680 N N . VAL A 1 88 ? 17.139 -6.900 -18.793 1.00 80.69 88 VAL A N 1
ATOM 681 C CA . VAL A 1 88 ? 17.339 -5.473 -18.505 1.00 80.69 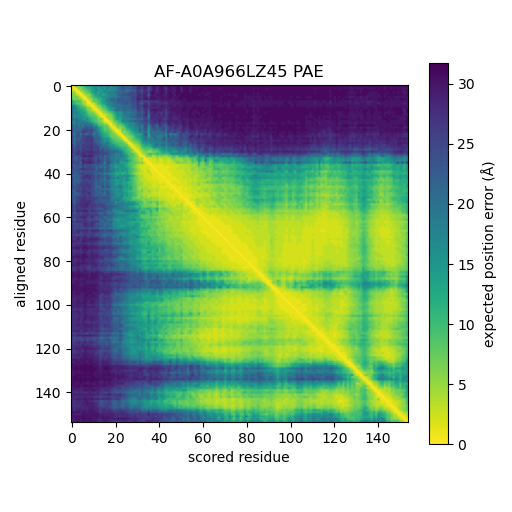88 VAL A CA 1
ATOM 682 C C . VAL A 1 88 ? 16.006 -4.772 -18.271 1.00 80.69 88 VAL A C 1
ATOM 684 O O . VAL A 1 88 ? 15.259 -4.484 -19.200 1.00 80.69 88 VAL A O 1
ATOM 687 N N . CYS A 1 89 ? 15.729 -4.421 -17.020 1.00 81.06 89 CYS A N 1
ATOM 688 C CA . CYS A 1 89 ? 14.631 -3.524 -16.667 1.00 81.06 89 CYS A CA 1
ATOM 689 C C . CYS A 1 89 ? 15.166 -2.325 -15.880 1.00 81.06 89 CYS A C 1
ATOM 691 O O . CYS A 1 89 ? 14.737 -2.059 -14.768 1.00 81.06 89 CYS A O 1
ATOM 693 N N . TYR A 1 90 ? 16.157 -1.635 -16.438 1.00 79.25 90 TYR A N 1
ATOM 694 C CA . TYR A 1 90 ? 16.663 -0.371 -15.908 1.00 79.25 90 TYR A CA 1
ATOM 695 C C . TYR A 1 90 ? 16.501 0.716 -16.969 1.00 79.25 90 TYR A C 1
ATOM 697 O O . TYR A 1 90 ? 16.478 0.427 -18.168 1.00 79.25 90 TYR A O 1
ATOM 705 N N . SER A 1 91 ? 16.347 1.963 -16.538 1.00 79.00 91 SER A N 1
ATOM 706 C CA . SER A 1 91 ? 16.195 3.121 -17.419 1.00 79.00 91 SER A CA 1
ATOM 707 C C . SER A 1 91 ? 17.290 4.142 -17.141 1.00 79.00 91 SER A C 1
ATOM 709 O O . SER A 1 91 ? 17.720 4.288 -16.002 1.00 79.00 91 SER A O 1
ATOM 711 N N . ALA A 1 92 ? 17.681 4.913 -18.159 1.00 69.81 92 ALA A N 1
ATOM 712 C CA . ALA A 1 92 ? 18.724 5.940 -18.061 1.00 69.81 92 ALA A CA 1
ATOM 713 C C . ALA A 1 92 ? 18.470 6.998 -16.961 1.00 69.81 92 ALA A C 1
ATOM 715 O O . ALA A 1 92 ? 19.397 7.677 -16.537 1.00 69.81 92 ALA A O 1
ATOM 716 N N . GLY A 1 93 ? 17.229 7.126 -16.477 1.00 71.31 93 GLY A N 1
ATOM 717 C CA . GLY A 1 93 ? 16.837 8.026 -15.386 1.00 71.31 93 GLY A CA 1
ATOM 718 C C . GLY A 1 93 ? 16.995 7.461 -13.968 1.00 71.31 93 GLY A C 1
ATOM 719 O O . GLY A 1 93 ? 16.271 7.902 -13.074 1.00 71.31 93 GLY A O 1
ATOM 720 N N . GLY A 1 94 ? 17.848 6.461 -13.740 1.00 80.00 94 GLY A N 1
ATOM 721 C CA . GLY A 1 94 ? 18.020 5.895 -12.401 1.00 80.00 94 GLY A CA 1
ATOM 722 C C . GLY A 1 94 ? 16.858 5.008 -11.959 1.00 80.00 94 GLY A C 1
ATOM 723 O O . GLY A 1 94 ? 16.074 4.491 -12.763 1.00 80.00 94 GLY A O 1
ATOM 724 N N . ASP A 1 95 ? 16.710 4.862 -10.646 1.00 82.31 95 ASP A N 1
ATOM 725 C CA . ASP A 1 95 ? 15.630 4.071 -10.048 1.00 82.31 95 ASP A CA 1
ATOM 726 C C . ASP A 1 95 ? 14.247 4.637 -10.383 1.00 82.31 95 ASP A C 1
ATOM 728 O O . ASP A 1 95 ? 13.318 3.892 -10.692 1.00 82.31 95 ASP A O 1
ATOM 732 N N . MET A 1 96 ? 14.116 5.969 -10.417 1.00 84.25 96 MET A N 1
ATOM 733 C CA . MET A 1 96 ? 12.861 6.615 -10.804 1.00 84.25 96 MET A CA 1
ATOM 734 C C . MET A 1 96 ? 12.566 6.447 -12.295 1.00 84.25 96 MET A C 1
ATOM 736 O O . MET A 1 96 ? 11.426 6.214 -12.689 1.00 84.25 96 MET A O 1
ATOM 740 N N . GLY A 1 97 ? 13.598 6.499 -13.142 1.00 86.62 97 GLY A N 1
ATOM 741 C CA . GLY A 1 97 ? 13.458 6.150 -14.552 1.00 86.62 97 GLY A CA 1
ATOM 742 C C . GLY A 1 97 ? 12.987 4.708 -14.735 1.00 86.62 97 GLY A C 1
ATOM 743 O O . GLY A 1 97 ? 12.210 4.424 -15.647 1.00 86.62 97 GLY A O 1
ATOM 744 N N . THR A 1 98 ? 13.456 3.799 -13.882 1.00 85.00 98 THR A N 1
ATOM 745 C CA . THR A 1 98 ? 13.063 2.388 -13.898 1.00 85.00 98 THR A CA 1
ATOM 746 C C . THR A 1 98 ? 11.598 2.226 -13.518 1.00 85.00 98 THR A C 1
ATOM 748 O O . THR A 1 98 ? 10.850 1.575 -14.244 1.00 85.00 98 THR A O 1
ATOM 751 N N . PHE A 1 99 ? 11.152 2.903 -12.459 1.00 87.44 99 PHE A N 1
ATOM 752 C CA . PHE A 1 99 ? 9.737 2.962 -12.107 1.00 87.44 99 PHE A CA 1
ATOM 753 C C . PHE A 1 99 ? 8.879 3.525 -13.255 1.00 87.44 99 PHE A C 1
ATOM 755 O O . PHE A 1 99 ? 7.917 2.888 -13.684 1.00 87.44 99 PHE A O 1
ATOM 762 N N . ASN A 1 100 ? 9.278 4.660 -13.839 1.00 89.38 100 ASN A N 1
ATOM 763 C CA . ASN A 1 100 ? 8.575 5.252 -14.980 1.00 89.38 100 ASN A CA 1
ATOM 764 C C . ASN A 1 100 ? 8.530 4.308 -16.188 1.00 89.38 100 ASN A C 1
ATOM 766 O O . ASN A 1 100 ? 7.532 4.274 -16.901 1.00 89.38 100 ASN A O 1
ATOM 770 N N . ARG A 1 101 ? 9.578 3.507 -16.421 1.00 89.19 101 ARG A N 1
ATOM 771 C CA . ARG A 1 101 ? 9.565 2.472 -17.462 1.00 89.19 101 ARG A CA 1
ATOM 772 C C . ARG A 1 101 ? 8.488 1.426 -17.188 1.00 89.19 101 ARG A C 1
ATOM 774 O O . ARG A 1 101 ? 7.790 1.057 -18.129 1.00 89.19 101 ARG A O 1
ATOM 781 N N . LEU A 1 102 ? 8.344 0.956 -15.948 1.00 89.88 102 LEU A N 1
ATOM 782 C CA . LEU A 1 102 ? 7.315 -0.027 -15.588 1.00 89.88 102 LEU A CA 1
ATOM 783 C C . LEU A 1 102 ? 5.906 0.512 -15.854 1.00 89.88 102 LEU A C 1
ATOM 785 O O . LEU A 1 102 ? 5.089 -0.204 -16.431 1.00 89.88 102 LEU A O 1
ATOM 789 N N . VAL A 1 103 ? 5.651 1.774 -15.500 1.00 90.56 103 VAL A N 1
ATOM 790 C CA . VAL A 1 103 ? 4.361 2.438 -15.742 1.00 90.56 103 VAL A CA 1
ATOM 791 C C . VAL A 1 103 ? 4.124 2.657 -17.238 1.00 90.56 103 VAL A C 1
ATOM 793 O O . VAL A 1 103 ? 3.132 2.185 -17.785 1.00 90.56 103 VAL A O 1
ATOM 796 N N . ASN A 1 104 ? 5.063 3.300 -17.937 1.00 91.38 104 ASN A N 1
ATOM 797 C CA . ASN A 1 104 ? 4.908 3.656 -19.352 1.00 91.38 104 ASN A CA 1
ATOM 798 C C . ASN A 1 104 ? 4.870 2.437 -20.284 1.00 91.38 104 ASN A C 1
ATOM 800 O O . ASN A 1 104 ? 4.288 2.506 -21.361 1.00 91.38 104 ASN A O 1
ATOM 804 N N . SER A 1 105 ? 5.484 1.322 -19.880 1.00 89.94 105 SER A N 1
ATOM 805 C CA . SER A 1 105 ? 5.436 0.065 -20.639 1.00 89.94 105 SER A CA 1
ATOM 806 C C . SER A 1 105 ? 4.229 -0.808 -20.269 1.00 89.94 105 SER A C 1
ATOM 808 O O . SER A 1 105 ? 4.116 -1.920 -20.776 1.00 89.94 105 SER A O 1
ATOM 810 N N . GLY A 1 106 ? 3.351 -0.340 -19.373 1.00 91.25 106 GLY A N 1
ATOM 811 C CA . GLY A 1 106 ? 2.118 -1.032 -18.994 1.00 91.25 106 GLY A CA 1
ATOM 812 C C . GLY A 1 106 ? 2.296 -2.225 -18.049 1.00 91.25 106 GLY A C 1
ATOM 813 O O . GLY A 1 106 ? 1.374 -3.022 -17.906 1.00 91.25 106 GLY A O 1
ATOM 814 N N . TYR A 1 107 ? 3.450 -2.377 -17.389 1.00 91.69 107 TYR A N 1
ATOM 815 C CA . TYR A 1 107 ? 3.651 -3.447 -16.398 1.00 91.69 107 TYR A CA 1
ATOM 816 C C . TYR A 1 107 ? 2.944 -3.168 -15.073 1.00 91.69 107 TYR A C 1
ATOM 818 O O . TYR A 1 107 ? 2.631 -4.114 -14.346 1.00 91.69 107 TYR A O 1
ATOM 826 N N . ILE A 1 108 ? 2.742 -1.885 -14.763 1.00 91.31 108 ILE A N 1
ATOM 827 C CA . ILE A 1 108 ? 2.096 -1.378 -13.554 1.00 91.31 108 ILE A CA 1
ATOM 828 C C . ILE A 1 108 ? 1.086 -0.308 -13.957 1.00 91.31 108 ILE A C 1
ATOM 830 O O . ILE A 1 108 ? 1.402 0.574 -14.755 1.00 91.31 108 ILE A O 1
ATOM 834 N N . ASN A 1 109 ? -0.093 -0.341 -13.340 1.00 90.50 109 ASN A N 1
ATOM 835 C CA . ASN A 1 109 ? -1.091 0.707 -13.473 1.00 90.50 109 ASN A CA 1
ATOM 836 C C . ASN A 1 109 ? -1.197 1.515 -12.171 1.00 90.50 109 ASN A C 1
ATOM 838 O O . ASN A 1 109 ? -1.622 1.003 -11.139 1.00 90.50 109 ASN A O 1
ATOM 842 N N . THR A 1 110 ? -0.842 2.799 -12.213 1.00 87.88 110 THR A N 1
ATOM 843 C CA . THR A 1 110 ? -0.885 3.679 -11.032 1.00 87.88 110 THR A CA 1
ATOM 844 C C . THR A 1 110 ? -2.303 3.956 -10.527 1.00 87.88 110 THR A C 1
ATOM 846 O O . THR A 1 110 ? -2.475 4.406 -9.398 1.00 87.88 110 THR A O 1
ATOM 849 N N . SER A 1 111 ? -3.331 3.674 -11.332 1.00 88.75 111 SER A N 1
ATOM 850 C CA . SER A 1 111 ? -4.729 3.783 -10.901 1.00 88.75 111 SER A CA 1
ATOM 851 C C . SER A 1 111 ? -5.221 2.571 -10.102 1.00 88.75 111 SER A C 1
ATOM 853 O O . SER A 1 111 ? -6.175 2.710 -9.339 1.00 88.75 111 SER A O 1
ATOM 855 N N . GLU A 1 112 ? -4.563 1.417 -10.246 1.00 89.56 112 GLU A N 1
ATOM 856 C CA . GLU A 1 112 ? -4.923 0.155 -9.587 1.00 89.56 112 GLU A CA 1
ATOM 857 C C . GLU A 1 112 ? -4.304 0.051 -8.185 1.00 89.56 112 GLU A C 1
ATOM 859 O O . GLU A 1 112 ? -4.987 -0.296 -7.224 1.00 89.56 112 GLU A O 1
ATOM 864 N N . TYR A 1 113 ? -3.028 0.420 -8.051 1.00 90.25 113 TYR A N 1
ATOM 865 C CA . TYR A 1 113 ? -2.279 0.304 -6.797 1.00 90.25 113 TYR A CA 1
ATOM 866 C C . TYR A 1 113 ? -2.313 1.616 -6.009 1.00 90.25 113 TYR A C 1
ATOM 868 O O . TYR A 1 113 ? -1.443 2.474 -6.159 1.00 90.25 113 TYR A O 1
ATOM 876 N N . LYS A 1 114 ? -3.334 1.778 -5.169 1.00 91.12 114 LYS A N 1
ATOM 877 C CA . LYS A 1 114 ? -3.539 2.970 -4.333 1.00 91.12 114 LYS A CA 1
ATOM 878 C C . LYS A 1 114 ? -3.302 2.647 -2.865 1.00 91.12 114 LYS A C 1
ATOM 880 O O . LYS A 1 114 ? -3.794 1.637 -2.367 1.00 91.12 114 LYS A O 1
ATOM 885 N N . ASP A 1 115 ? -2.613 3.538 -2.159 1.00 91.12 115 ASP A N 1
ATOM 886 C CA . ASP A 1 115 ? -2.435 3.409 -0.718 1.00 91.12 115 ASP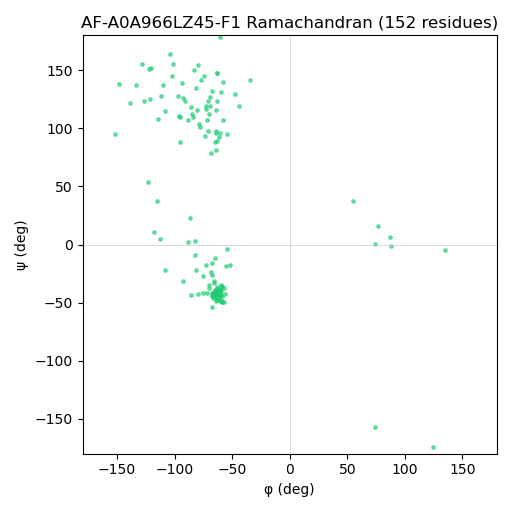 A CA 1
ATOM 887 C C . ASP A 1 115 ? -3.805 3.487 -0.012 1.00 91.12 115 ASP A C 1
ATOM 889 O O . ASP A 1 115 ? -4.509 4.495 -0.143 1.00 91.12 115 ASP A O 1
ATOM 893 N N . PRO A 1 116 ? -4.189 2.479 0.793 1.00 91.06 116 PRO A N 1
ATOM 894 C CA . PRO A 1 116 ? -5.511 2.418 1.422 1.00 91.06 116 PRO A CA 1
ATOM 895 C C . PRO A 1 116 ? -5.797 3.529 2.442 1.00 91.06 116 PRO A C 1
ATOM 897 O O . PRO A 1 116 ? -6.920 3.645 2.929 1.00 91.06 116 PRO A O 1
ATOM 900 N N . SER A 1 117 ? -4.780 4.297 2.845 1.00 89.56 117 SER A N 1
ATOM 901 C CA . SER A 1 117 ? -4.936 5.426 3.767 1.00 89.56 117 SER A CA 1
ATOM 902 C C . SER A 1 117 ? -5.147 6.762 3.058 1.00 89.56 117 SER A C 1
ATOM 904 O O . SER A 1 117 ? -5.846 7.609 3.606 1.00 89.56 117 SER A O 1
ATOM 906 N N . SER A 1 118 ? -4.571 6.954 1.871 1.00 88.50 118 SER A N 1
ATOM 907 C CA . SER A 1 118 ? -4.647 8.218 1.126 1.00 88.50 118 SER A CA 1
ATOM 908 C C . SER A 1 118 ? -5.538 8.155 -0.118 1.00 88.50 118 SER A C 1
ATOM 91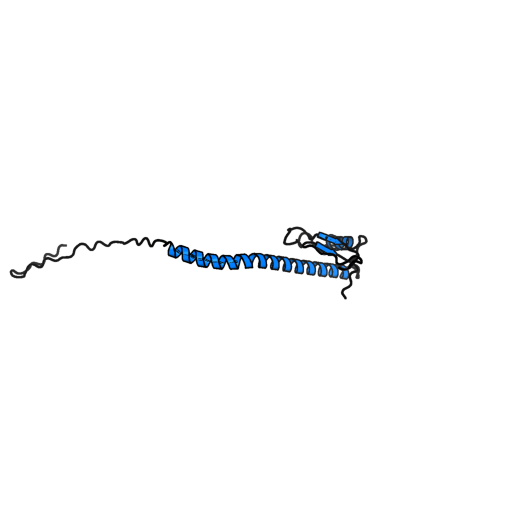0 O O . SER A 1 118 ? -6.009 9.194 -0.565 1.00 88.50 118 SER A O 1
ATOM 912 N N . GLY A 1 119 ? -5.797 6.967 -0.675 1.00 88.12 119 GLY A N 1
ATOM 913 C CA . GLY A 1 119 ? -6.527 6.798 -1.940 1.00 88.12 119 GLY A CA 1
ATOM 914 C C . GLY A 1 119 ? -5.714 7.182 -3.184 1.00 88.12 119 GLY A C 1
ATOM 915 O O . GLY A 1 119 ? -6.202 7.062 -4.315 1.00 88.12 119 GLY A O 1
ATOM 916 N N . GLU A 1 120 ? -4.467 7.598 -2.984 1.00 90.00 120 GLU A N 1
ATOM 917 C CA . GLU A 1 120 ? -3.531 8.006 -4.023 1.00 90.00 120 GLU A CA 1
ATOM 918 C C . GLU A 1 120 ? -2.484 6.927 -4.283 1.00 90.00 120 GLU A C 1
ATOM 920 O O . GLU A 1 120 ? -2.306 5.993 -3.499 1.00 90.00 120 GLU A O 1
ATOM 925 N N . PHE A 1 121 ? -1.789 7.045 -5.412 1.00 89.00 121 PHE A N 1
ATOM 926 C CA . PHE A 1 121 ? -0.655 6.175 -5.697 1.00 89.00 121 PHE A CA 1
ATOM 927 C C . PHE A 1 121 ? 0.470 6.392 -4.671 1.00 89.00 121 PHE A C 1
ATOM 929 O O . PHE A 1 121 ? 0.688 7.505 -4.186 1.00 89.00 121 PHE A O 1
ATOM 936 N N . TYR A 1 122 ? 1.209 5.327 -4.363 1.00 90.00 122 TYR A N 1
ATOM 937 C CA . TYR A 1 122 ? 2.325 5.379 -3.425 1.00 90.00 122 TYR A CA 1
ATOM 938 C C . TYR A 1 122 ? 3.392 6.399 -3.847 1.00 90.00 122 TYR A C 1
ATOM 940 O O . TYR A 1 122 ? 3.765 6.508 -5.016 1.00 90.00 122 TYR A O 1
ATOM 948 N N . ARG A 1 123 ? 3.952 7.130 -2.882 1.00 86.62 123 ARG A N 1
ATOM 949 C CA . ARG A 1 123 ? 5.033 8.086 -3.145 1.00 86.62 123 ARG A CA 1
ATOM 950 C C . ARG A 1 123 ? 6.311 7.319 -3.451 1.00 86.62 123 ARG A C 1
ATOM 952 O O . ARG A 1 123 ? 6.919 6.738 -2.556 1.00 86.62 123 ARG A O 1
ATOM 959 N N . VAL A 1 124 ? 6.722 7.322 -4.713 1.00 84.69 124 VAL A N 1
ATOM 960 C CA . VAL A 1 124 ? 7.942 6.627 -5.127 1.00 84.69 124 VAL A CA 1
ATOM 961 C C . VAL A 1 124 ? 9.150 7.496 -4.831 1.00 84.69 124 VAL A C 1
ATOM 963 O O . VAL A 1 124 ? 9.178 8.679 -5.174 1.00 84.69 124 VAL A O 1
ATOM 966 N N . ARG A 1 125 ? 10.183 6.893 -4.250 1.00 82.62 125 ARG A N 1
ATOM 967 C CA . ARG A 1 125 ? 11.494 7.508 -4.077 1.00 82.62 125 ARG A CA 1
ATOM 968 C C . ARG A 1 125 ? 12.566 6.593 -4.655 1.00 82.62 125 ARG A C 1
ATOM 970 O O . ARG A 1 125 ? 12.678 5.435 -4.264 1.00 82.62 125 ARG A O 1
ATOM 977 N N . GLY A 1 126 ? 13.348 7.127 -5.588 1.00 75.50 126 GLY A N 1
ATOM 978 C CA . GLY A 1 126 ? 14.576 6.480 -6.038 1.00 75.50 126 GLY A CA 1
ATOM 979 C C . GLY A 1 126 ? 15.682 6.686 -5.009 1.00 75.50 126 GLY A C 1
ATOM 980 O O . GLY A 1 126 ? 15.771 7.765 -4.416 1.00 75.50 126 GLY A O 1
ATOM 981 N N . THR A 1 127 ? 16.510 5.673 -4.776 1.00 69.62 127 THR A N 1
ATOM 982 C CA . THR A 1 127 ? 17.672 5.782 -3.892 1.00 69.62 127 THR A CA 1
ATOM 983 C C . THR A 1 127 ? 18.805 4.881 -4.369 1.00 69.62 127 THR A C 1
ATOM 985 O O . THR A 1 127 ? 18.590 3.728 -4.729 1.00 69.62 127 THR A O 1
ATOM 988 N N . SER A 1 128 ? 20.032 5.400 -4.319 1.00 63.78 128 SER A N 1
ATOM 989 C CA . SER A 1 128 ? 21.242 4.705 -4.765 1.00 63.78 128 SER A CA 1
ATOM 990 C C . SER A 1 128 ? 21.832 3.730 -3.733 1.00 63.78 128 SER A C 1
ATOM 992 O O . SER A 1 128 ? 22.894 3.166 -3.978 1.00 63.78 128 SER A O 1
ATOM 994 N N . CYS A 1 129 ? 21.192 3.537 -2.578 1.00 57.44 129 CYS A N 1
ATOM 995 C CA . CYS A 1 129 ? 21.646 2.657 -1.494 1.00 57.44 129 CYS A CA 1
ATOM 996 C C . CYS A 1 129 ? 20.538 1.689 -1.069 1.00 57.44 129 CYS A C 1
ATOM 998 O O . CYS A 1 129 ? 19.351 1.951 -1.276 1.00 57.44 129 CYS A O 1
ATOM 1000 N N . THR A 1 130 ? 20.900 0.538 -0.498 1.00 57.34 130 THR A N 1
ATOM 1001 C CA . THR A 1 130 ? 19.920 -0.307 0.203 1.00 57.34 130 THR A CA 1
ATOM 1002 C C . THR A 1 130 ? 19.312 0.493 1.368 1.00 57.34 130 THR A C 1
ATOM 1004 O O . THR A 1 130 ? 19.683 1.642 1.606 1.00 57.34 130 THR A O 1
ATOM 1007 N N . ILE A 1 131 ? 18.369 -0.075 2.129 1.00 61.31 131 ILE A N 1
ATOM 1008 C CA . ILE A 1 131 ? 17.796 0.598 3.318 1.00 61.31 131 ILE A CA 1
ATOM 1009 C C . ILE A 1 131 ? 18.911 1.097 4.278 1.00 61.31 131 ILE A C 1
ATOM 1011 O O . ILE A 1 131 ? 18.684 2.012 5.065 1.00 61.31 131 ILE A O 1
ATOM 1015 N N . TYR A 1 132 ? 20.138 0.580 4.140 1.00 55.34 132 TYR A N 1
ATOM 1016 C CA . TYR A 1 132 ? 21.364 1.134 4.697 1.00 55.34 132 TYR A CA 1
ATOM 1017 C C . TYR A 1 132 ? 22.120 2.026 3.689 1.00 55.34 132 TYR A C 1
ATOM 1019 O O . TYR A 1 132 ? 22.725 1.549 2.727 1.00 55.34 132 TYR A O 1
ATOM 1027 N N . CYS A 1 133 ? 22.136 3.333 3.934 1.00 59.28 133 CYS A N 1
ATOM 1028 C CA . CYS A 1 133 ? 23.020 4.276 3.245 1.00 59.28 133 CYS A CA 1
ATOM 1029 C C . CYS A 1 133 ? 24.193 4.595 4.180 1.00 59.28 133 CYS A C 1
ATOM 1031 O O . CYS A 1 133 ? 24.029 4.476 5.388 1.00 59.28 133 CYS A O 1
ATOM 1033 N N . GLY A 1 134 ? 25.362 5.009 3.676 1.00 53.44 134 GLY A N 1
ATOM 1034 C CA . GLY A 1 134 ? 26.571 5.296 4.482 1.00 53.44 134 GLY A CA 1
ATOM 1035 C C . GLY A 1 134 ? 26.408 6.301 5.642 1.00 53.44 134 GLY A C 1
ATOM 1036 O O . GLY A 1 134 ? 27.336 6.464 6.425 1.00 53.44 134 GLY A O 1
ATOM 1037 N N . ASP A 1 135 ? 25.220 6.896 5.780 1.00 52.62 135 ASP A N 1
ATOM 1038 C CA . ASP A 1 135 ? 24.798 7.822 6.833 1.00 52.62 135 ASP A CA 1
ATOM 1039 C C . ASP A 1 135 ? 23.701 7.245 7.774 1.00 52.62 135 ASP A C 1
ATOM 1041 O O . ASP A 1 135 ? 23.190 7.961 8.634 1.00 52.62 135 ASP A O 1
ATOM 1045 N N . GLY A 1 136 ? 23.305 5.967 7.629 1.00 61.53 136 GLY A N 1
ATOM 1046 C CA . GLY A 1 136 ? 22.333 5.258 8.481 1.00 61.53 136 GLY A CA 1
ATOM 1047 C C . GLY A 1 136 ? 21.132 4.620 7.755 1.00 61.53 136 GLY A C 1
ATOM 1048 O O . GLY A 1 136 ? 21.046 4.598 6.524 1.00 61.53 136 GLY A O 1
ATOM 1049 N N . TRP A 1 137 ? 20.186 4.085 8.542 1.00 64.50 137 TRP A N 1
ATOM 1050 C CA . TRP A 1 137 ? 18.937 3.487 8.049 1.00 64.50 137 TRP A CA 1
ATOM 1051 C C . TRP A 1 137 ? 18.001 4.560 7.473 1.00 64.50 137 TRP A C 1
ATOM 1053 O O . TRP A 1 137 ? 17.656 5.527 8.154 1.00 64.50 137 TRP A O 1
ATOM 1063 N N . GLN A 1 138 ? 17.542 4.377 6.235 1.00 68.62 138 GLN A N 1
ATOM 1064 C CA . GLN A 1 138 ? 16.481 5.205 5.660 1.00 68.62 138 GLN A CA 1
ATOM 1065 C C . GLN A 1 138 ? 15.146 4.827 6.317 1.00 68.62 138 GLN A C 1
ATOM 1067 O O . GLN A 1 138 ? 14.684 3.692 6.195 1.00 68.62 138 GLN A O 1
ATOM 1072 N N . ASN A 1 139 ? 14.504 5.779 6.994 1.00 69.12 139 ASN A N 1
ATOM 1073 C CA . ASN A 1 139 ? 13.152 5.580 7.512 1.00 69.12 139 ASN A CA 1
ATOM 1074 C C . ASN A 1 139 ? 12.158 5.601 6.344 1.00 69.12 139 ASN A C 1
ATOM 1076 O O . ASN A 1 139 ? 12.025 6.619 5.665 1.00 69.12 139 ASN A O 1
ATOM 1080 N N . VAL A 1 140 ? 11.467 4.483 6.107 1.00 76.38 140 VAL A N 1
ATOM 1081 C CA . VAL A 1 140 ? 10.371 4.415 5.131 1.00 76.38 140 VAL A CA 1
ATOM 1082 C C . VAL A 1 140 ? 9.086 4.848 5.821 1.00 76.38 140 VAL A C 1
ATOM 1084 O O . VAL A 1 140 ? 8.646 4.216 6.782 1.00 76.38 140 VAL A O 1
ATOM 1087 N N . GLU A 1 141 ? 8.480 5.927 5.340 1.00 79.75 141 GLU A N 1
ATOM 1088 C CA . GLU A 1 141 ? 7.175 6.357 5.835 1.00 79.75 141 GLU A CA 1
ATOM 1089 C C . GLU A 1 141 ? 6.052 5.527 5.206 1.00 79.75 141 GLU A C 1
ATOM 1091 O O . GLU A 1 141 ? 6.155 5.011 4.090 1.00 79.75 141 GLU A O 1
ATOM 1096 N N . VAL A 1 142 ? 4.929 5.431 5.916 1.00 81.75 142 VAL A N 1
ATOM 1097 C CA . VAL A 1 142 ? 3.726 4.784 5.391 1.00 81.75 142 VAL A CA 1
ATOM 1098 C C . VAL A 1 142 ? 3.269 5.498 4.115 1.00 81.75 142 VAL A C 1
ATOM 1100 O O . V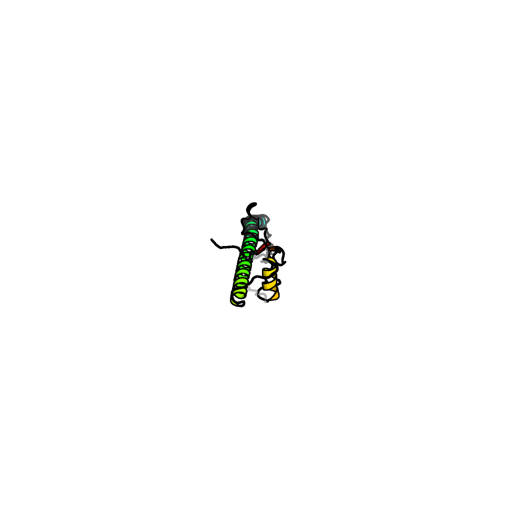AL A 1 142 ? 3.150 6.720 4.088 1.00 81.7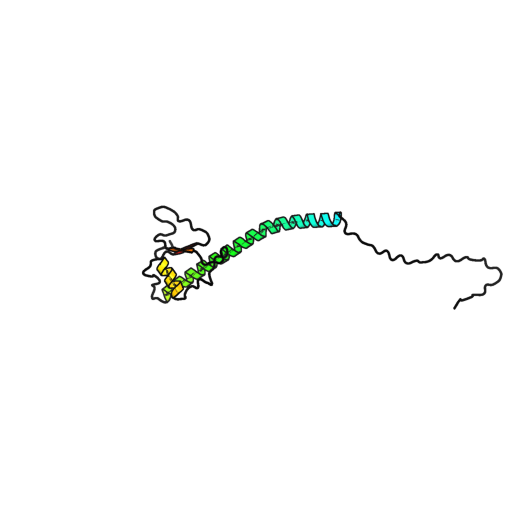5 142 VAL A O 1
ATOM 1103 N N . GLY A 1 143 ? 2.997 4.723 3.062 1.00 83.06 143 GLY A N 1
ATOM 1104 C CA . GLY A 1 143 ? 2.598 5.259 1.758 1.00 83.06 143 GLY A CA 1
ATOM 1105 C C . GLY A 1 143 ? 3.772 5.617 0.840 1.00 83.06 143 GLY A C 1
ATOM 1106 O O . GLY A 1 143 ? 3.538 6.161 -0.239 1.00 83.06 143 GLY A O 1
ATOM 1107 N N . GLN A 1 144 ? 5.015 5.308 1.226 1.00 82.38 144 GLN A N 1
ATOM 1108 C CA . GLN A 1 144 ? 6.187 5.439 0.360 1.00 82.38 144 GLN A CA 1
ATOM 1109 C C . GLN A 1 144 ? 6.633 4.088 -0.211 1.00 82.38 144 GLN A C 1
ATOM 1111 O O . GLN A 1 144 ? 6.562 3.058 0.456 1.00 82.38 144 GLN A O 1
ATOM 1116 N N . VAL A 1 145 ? 7.128 4.111 -1.449 1.00 82.38 145 VAL A N 1
ATOM 1117 C CA . VAL A 1 145 ? 7.772 2.974 -2.117 1.00 82.38 145 VAL A CA 1
ATOM 1118 C C . VAL A 1 145 ? 9.182 3.380 -2.494 1.00 82.38 145 VAL A C 1
ATOM 1120 O O . VAL A 1 145 ? 9.390 4.375 -3.188 1.00 82.38 145 VAL A O 1
ATOM 1123 N N . ILE A 1 146 ? 10.158 2.598 -2.047 1.00 79.69 146 ILE A N 1
ATOM 1124 C CA . ILE A 1 146 ? 11.555 2.806 -2.404 1.00 79.69 146 ILE A CA 1
ATOM 1125 C C . ILE A 1 146 ? 11.907 1.881 -3.559 1.00 79.69 146 ILE A C 1
ATOM 1127 O O . ILE A 1 146 ? 11.688 0.674 -3.485 1.00 79.69 146 ILE A O 1
ATOM 1131 N N . VAL A 1 147 ? 12.469 2.458 -4.616 1.00 77.88 147 VAL A N 1
ATOM 1132 C CA . VAL A 1 147 ? 13.007 1.703 -5.746 1.00 77.88 147 VAL A CA 1
ATOM 1133 C C . VAL A 1 147 ? 14.518 1.872 -5.734 1.00 77.88 147 VAL A C 1
ATOM 1135 O O . VAL A 1 147 ? 15.014 2.998 -5.688 1.00 77.88 147 VAL A O 1
ATOM 1138 N N . ASN A 1 148 ? 15.230 0.749 -5.770 1.00 76.88 148 ASN A N 1
ATOM 1139 C CA . ASN A 1 148 ? 16.673 0.698 -5.945 1.00 76.88 148 ASN A CA 1
ATOM 1140 C C . ASN A 1 148 ? 17.010 -0.449 -6.906 1.00 76.88 148 ASN A C 1
ATOM 1142 O O . ASN A 1 148 ? 16.670 -1.605 -6.667 1.00 76.88 148 ASN A O 1
ATOM 1146 N N . SER A 1 149 ? 17.673 -0.108 -8.000 1.00 68.38 149 SER A N 1
ATOM 1147 C CA . SER A 1 149 ? 18.078 -1.003 -9.083 1.00 68.38 149 SER A CA 1
ATOM 1148 C C . SER A 1 149 ? 19.377 -1.783 -8.820 1.00 68.38 149 SER A C 1
ATOM 1150 O O . SER A 1 149 ? 19.692 -2.691 -9.585 1.00 68.38 149 SER A O 1
ATOM 1152 N N . GLY A 1 150 ? 20.109 -1.462 -7.749 1.00 65.44 150 GLY A N 1
ATOM 1153 C CA . GLY A 1 150 ? 21.359 -2.104 -7.318 1.00 65.44 150 GLY A CA 1
ATOM 1154 C C . GLY A 1 150 ? 21.299 -2.776 -5.941 1.00 65.44 150 GLY A C 1
ATOM 1155 O O . GLY A 1 150 ? 22.341 -3.135 -5.399 1.00 65.44 150 GLY A O 1
ATOM 1156 N N . GLY A 1 151 ? 20.109 -2.930 -5.351 1.00 63.00 151 GLY A N 1
ATOM 1157 C CA . GLY A 1 151 ? 19.941 -3.641 -4.084 1.00 63.00 151 GLY A CA 1
ATOM 1158 C C . GLY A 1 151 ? 20.151 -5.149 -4.249 1.00 63.00 151 GLY A C 1
ATOM 1159 O O . GLY A 1 151 ? 19.473 -5.780 -5.057 1.00 63.00 151 GLY A O 1
ATOM 1160 N N . GLY A 1 152 ? 21.081 -5.724 -3.487 1.00 55.56 152 GLY A N 1
ATOM 1161 C CA . GLY A 1 152 ? 21.201 -7.173 -3.321 1.00 55.56 152 GLY A CA 1
ATOM 1162 C C . GLY A 1 152 ? 20.238 -7.685 -2.248 1.00 55.56 152 GLY A C 1
ATOM 1163 O O . GLY A 1 152 ? 19.907 -6.959 -1.310 1.00 55.56 152 GLY A O 1
ATOM 1164 N N . CYS A 1 153 ? 19.784 -8.928 -2.396 1.00 53.12 153 CYS A N 1
ATOM 1165 C CA . CYS A 1 153 ? 19.247 -9.700 -1.281 1.00 53.12 153 CYS A CA 1
ATOM 1166 C C . CYS A 1 153 ? 20.398 -10.572 -0.771 1.00 53.12 153 CYS A C 1
ATOM 1168 O O . CYS A 1 153 ? 20.827 -11.459 -1.510 1.00 53.12 153 CYS A O 1
ATOM 1170 N N . ASP A 1 154 ? 20.912 -10.276 0.421 1.00 52.03 154 ASP A N 1
ATOM 1171 C CA . ASP A 1 154 ? 21.820 -11.177 1.143 1.00 52.03 154 ASP A CA 1
ATOM 1172 C C . ASP A 1 154 ? 21.030 -12.329 1.786 1.00 52.03 154 ASP A C 1
ATOM 1174 O O . ASP A 1 154 ? 19.890 -12.076 2.254 1.00 52.03 154 ASP A O 1
#

Sequence (154 aa):
MILLKVGAPGALTQVLPTSQRRWYSSSQSKGFTIIEVVLVLAIAGLIFLMVFIALPALQRNQRDAQRKNDMAAFLNAYERCRSNNKGVCYSAGGDMGTFNRLVNSGYINTSEYKDPSSGEFYRVRGTSCTIYCGDGWQNVEVGQVIVNSGGGCD

Secondary structure (DSSP, 8-state):
-----PPPTT-----------------------HHHHHHHHHHHHHHHHHHHHHHHHHHHHHHHHHHHHHHHHHHHHHHHHHHHTTT---BTTHHHHHHHHHHHTTS--TTTSB-TTTSSB-EEEE-SS-SEETTEEPPPPTTEEEE-TT----

Mean predicted aligned error: 14.2 Å